Protein 6MOS (pdb70)

Sequence (89 aa):
MKIEYFKNDKCSVCKAMLPKIQTIAKNFDIDIEVIDVIENPSSYPAQKLVFTVPTVIILDKEFEIKRFARNFSISEVINTIERYLEISSNK

Secondary structure (DSSP, 8-state):
-EEEEEE-TT-HHHHHHHHHHHHHHHHHT-EEEEEETTTS-HHHHHTT--SSSEEEEEETTEEEEEEESS--HHHHHHHHHHHHHHHH-

B-factor: mean 32.52, std 9.06, range [16.58, 64.89]

Organism: Thermosipho africanus (strain TCF52B) (NCBI:txid484019)

Solvent-accessible surface area: 5739 Å² total; per-residue (Å²): 61,59,0,8,0,0,30,23,96,164,19,82,91,2,114,63,18,47,73,110,0,80,81,11,2,164,109,48,135,17,108,51,78,56,11,15,30,84,127,96,72,94,75,3,60,137,38,117,11,154,42,31,15,2,0,0,0,7,44,191,169,151,58,43,91,82,7,27,195,143,31,52,38,69,75,0,60,77,10,0,90,119,57,48,87,122,69,124,189

Foldseek 3Di:
DEKEWEEAPVDPVSVVCVVVVVVLCVVVVHHYHYHYCVVDVPVCVVVVNDAPGKMFDDDPNHTQDIDDDDDDVVVVSVSVVVVVVVVVD

InterPro domains:
  IPR013766 Thioredoxin domain [PF00085] (6-80)
  IPR036249 Thioredoxin-like superfamily [SSF52833] (3-85)

Nearest PDB structures (foldseek):
  6mos-assembly1_A  TM=1.011E+00  e=5.238E-17  Thermosipho africanus TCF52B
  6kil-assembly1_A  TM=9.089E-01  e=2.095E-05  Halobacterium salinar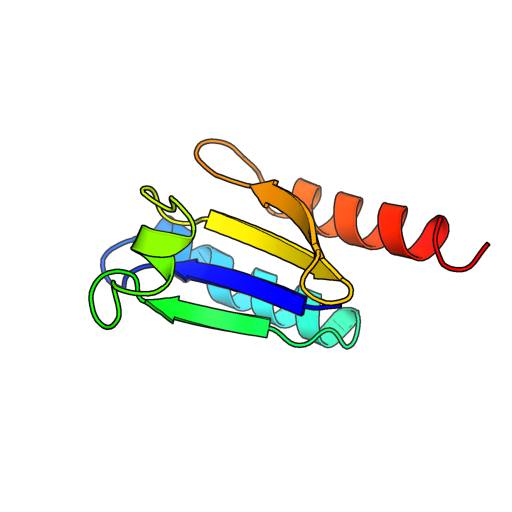um NRC-1
  7q3j-assembly2_B  TM=9.085E-01  e=7.646E-05  synthetic construct
  2xbq-assembly1_A  TM=9.206E-01  e=4.814E-04  Schistosoma mansoni
  4i8b-assembly1_B  TM=8.820E-01  e=4.497E-04  Schistosoma japonicum

Radius of gyration: 12.54 Å; Cα contacts (8 Å, |Δi|>4): 119; chains: 1; bounding box: 24×39×22 Å

Structure (mmCIF, N/CA/C/O backbone):
data_6MOS
#
_entry.id   6MOS
#
_cell.length_a   40.454
_cell.length_b   41.023
_cell.length_c   55.822
_cell.angle_alpha   90.000
_cell.angle_beta   9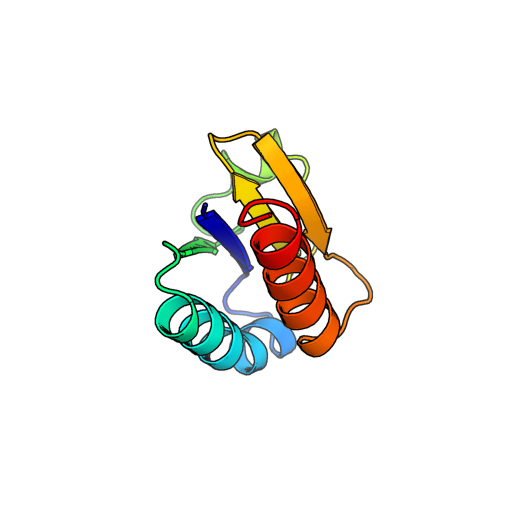0.000
_cell.angle_gamma   90.000
#
_symmetry.space_group_name_H-M   'P 21 21 21'
#
loop_
_entity.id
_entity.type
_entity.pdbx_description
1 polymer Thioredoxin
2 non-polymer TRIS(HYDROXYETHYL)AMINOMETHANE
3 water water
#
loop_
_atom_site.group_PDB
_atom_site.id
_atom_site.type_symbol
_atom_site.label_atom_id
_atom_site.label_alt_id
_atom_site.label_comp_id
_atom_site.label_asym_id
_atom_site.label_entity_id
_atom_site.label_seq_id
_atom_site.pdbx_PDB_ins_code
_atom_site.Cartn_x
_atom_site.Cartn_y
_atom_site.Cartn_z
_atom_site.occupancy
_atom_site.B_iso_or_equiv
_atom_site.auth_seq_id
_atom_site.auth_comp_id
_atom_site.auth_asym_id
_atom_site.auth_ato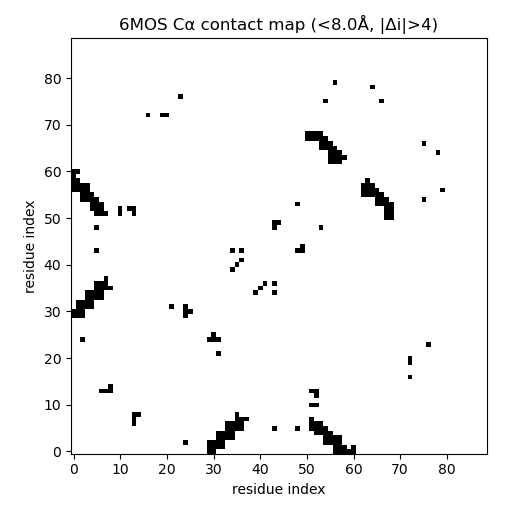m_id
_atom_site.pdbx_PDB_model_num
ATOM 1 N N . MET A 1 28 ? 10.44508 -25.95051 -5.52411 1.000 32.13749 28 MET A N 1
ATOM 2 C CA . MET A 1 28 ? 9.19576 -25.18197 -5.65251 1.000 29.57260 28 MET A CA 1
ATOM 3 C C . MET A 1 28 ? 9.22764 -23.92368 -4.80349 1.000 38.34223 28 MET A C 1
ATOM 4 O O . MET A 1 28 ? 10.14079 -23.71435 -4.00346 1.000 39.54480 28 MET A O 1
ATOM 9 N N . LYS A 1 29 ? 8.21519 -23.08123 -4.97786 1.000 31.24602 29 LYS A N 1
ATOM 10 C CA . LYS A 1 29 ? 8.16847 -21.82464 -4.25541 1.000 25.74925 29 LYS A CA 1
ATOM 11 C C . LYS A 1 29 ? 6.73230 -21.34460 -4.25480 1.000 21.93035 29 LYS A C 1
ATOM 12 O O . LYS A 1 29 ? 6.03376 -21.47439 -5.26485 1.000 29.52886 29 LYS A O 1
ATOM 18 N N . ILE A 1 30 ? 6.29684 -20.81507 -3.11654 1.000 24.41284 30 ILE A N 1
ATOM 19 C CA . ILE A 1 30 ? 5.02986 -20.10499 -3.00430 1.000 19.25254 30 ILE A CA 1
ATOM 20 C C . ILE A 1 30 ? 5.32095 -18.61901 -2.88320 1.000 21.65169 30 ILE A C 1
ATOM 21 O O . ILE A 1 30 ? 6.14523 -18.20829 -2.06006 1.000 24.84807 30 ILE A O 1
ATOM 26 N N . GLU A 1 31 ? 4.64340 -17.81330 -3.69610 1.000 22.48127 31 GLU A N 1
ATOM 27 C CA . GLU A 1 31 ? 4.69013 -16.36165 -3.58372 1.000 18.46046 31 GLU A CA 1
ATOM 28 C C . GLU A 1 31 ? 3.31194 -15.88918 -3.14498 1.000 22.23629 31 GLU A C 1
ATOM 29 O O . GLU A 1 31 ? 2.31610 -16.20257 -3.80097 1.000 24.35270 31 GLU A O 1
ATOM 35 N N . TYR A 1 32 ? 3.26137 -15.16568 -2.02756 1.000 17.60620 32 TYR A N 1
ATOM 36 C CA . TYR A 1 32 ? 2.00922 -14.72415 -1.41408 1.000 20.29966 32 TYR A CA 1
ATOM 37 C C . TYR A 1 32 ? 1.98947 -13.20462 -1.46458 1.000 21.87549 32 TYR A C 1
ATOM 38 O O . TYR A 1 32 ? 2.80351 -12.55957 -0.80294 1.000 22.45262 32 TYR A O 1
ATOM 47 N N . PHE A 1 33 ? 1.06873 -12.63436 -2.23705 1.000 21.52796 33 PHE A N 1
ATOM 48 C CA . PHE A 1 33 ? 0.98162 -11.18789 -2.41819 1.000 20.28666 33 PHE A CA 1
ATOM 49 C C . PHE A 1 33 ? -0.10684 -10.63070 -1.51493 1.000 25.49152 33 PHE A C 1
ATOM 50 O O . PHE A 1 33 ? -1.23965 -11.12148 -1.52720 1.000 19.92177 33 PHE A O 1
ATOM 58 N N . LYS A 1 34 ? 0.23715 -9.60956 -0.73225 1.000 21.33466 34 LYS A N 1
ATOM 59 C CA . LYS A 1 34 ? -0.68292 -9.10513 0.27686 1.000 27.35998 34 LYS A CA 1
ATOM 60 C C . LYS A 1 34 ? -0.49582 -7.60201 0.42406 1.000 22.85604 34 LYS A C 1
ATOM 61 O O . LYS A 1 34 ? 0.41151 -7.00145 -0.15264 1.000 21.90322 34 LYS A O 1
ATOM 67 N N . ASN A 1 35 ? -1.38299 -6.99111 1.20177 1.000 22.92877 35 ASN A N 1
ATOM 68 C CA . ASN A 1 35 ? -1.06201 -5.71735 1.82069 1.000 26.66081 35 ASN A CA 1
ATOM 69 C C . ASN A 1 35 ? -1.61908 -5.74440 3.23466 1.000 27.54753 35 ASN A C 1
ATOM 70 O O . ASN A 1 35 ? -2.36209 -6.65780 3.61680 1.000 28.10282 35 ASN A O 1
ATOM 75 N N . ASP A 1 36 ? -1.22262 -4.77229 4.04403 1.000 24.88122 36 ASP A N 1
ATOM 76 C CA . ASP A 1 36 ? -1.56229 -4.88565 5.45205 1.000 29.23076 36 ASP A CA 1
ATOM 77 C C . ASP A 1 36 ? -2.94128 -4.31861 5.76347 1.000 30.07906 36 ASP A C 1
ATOM 78 O O . ASP A 1 36 ? -3.35870 -4.35016 6.92493 1.000 38.33024 36 ASP A O 1
ATOM 83 N N . LYS A 1 37 ? -3.66039 -3.82624 4.75794 0.867 26.82709 37 LYS A N 1
ATOM 84 C CA . LYS A 1 37 ? -5.04250 -3.38735 4.92376 0.867 25.67674 37 LYS A CA 1
ATOM 85 C C . LYS A 1 37 ? -6.05014 -4.43095 4.46108 0.867 33.23514 37 LYS A C 1
ATOM 86 O O . LYS A 1 37 ? -7.26703 -4.18233 4.51510 0.867 34.61787 37 LYS A O 1
ATOM 92 N N . CYS A 1 38 ? -5.57558 -5.59026 4.02619 1.000 25.06069 38 CYS A N 1
ATOM 93 C CA . CYS A 1 38 ? -6.41302 -6.65410 3.46732 1.0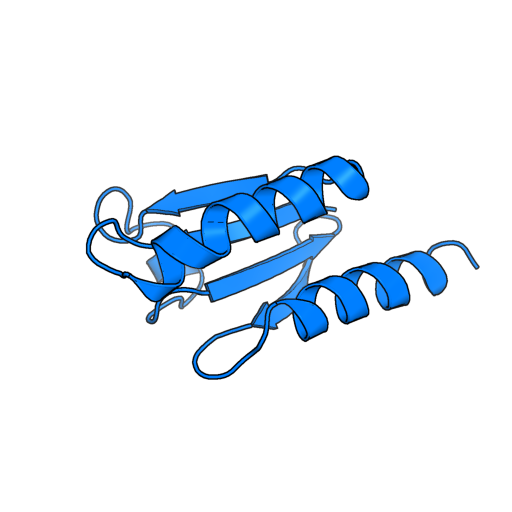00 22.45165 38 CYS A CA 1
ATOM 94 C C . CYS A 1 38 ? -6.70119 -7.69102 4.55150 1.000 28.42250 38 CYS A C 1
ATOM 95 O O . CYS A 1 38 ? -5.79485 -8.39589 5.01624 1.000 28.06910 38 CYS A O 1
ATOM 98 N N . SER A 1 39 ? -7.97655 -7.80679 4.93384 1.000 26.09114 39 SER A N 1
ATOM 99 C CA . SER A 1 39 ? -8.32650 -8.67017 6.05213 1.000 20.54271 39 SER A CA 1
ATOM 100 C C . SER A 1 39 ? -8.30847 -10.14152 5.66373 1.000 24.41028 39 SER A C 1
ATOM 101 O O . SER A 1 39 ? -7.89879 -10.99043 6.46693 1.000 27.48060 39 SER A O 1
ATOM 104 N N . VAL A 1 40 ? -8.77384 -10.47439 4.45664 1.000 21.61169 40 VAL A N 1
ATOM 105 C CA . VAL A 1 40 ? -8.64926 -11.85334 3.99556 1.000 22.28710 40 VAL A CA 1
ATOM 106 C C . VAL A 1 40 ? -7.17891 -12.25731 3.94241 1.000 22.23202 40 VAL A C 1
ATOM 107 O O . VAL A 1 40 ? -6.82694 -13.39835 4.26094 1.000 25.80239 40 VAL A O 1
ATOM 111 N N . CYS A 1 41 ? -6.29601 -11.31938 3.57435 1.000 22.60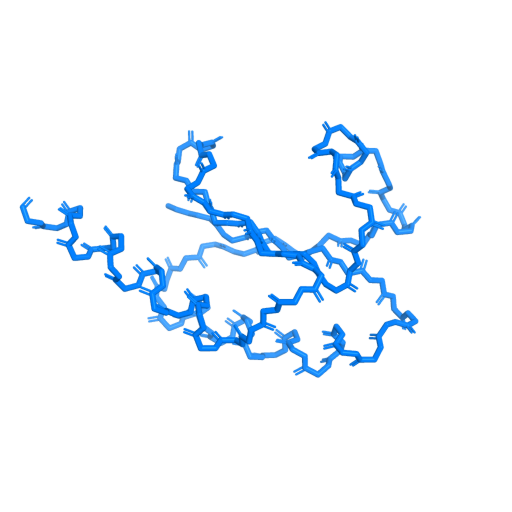952 41 CYS A N 1
ATOM 112 C CA . CYS A 1 41 ? -4.85796 -11.63258 3.52478 1.000 20.93770 41 CYS A CA 1
ATOM 113 C C . CYS A 1 41 ? -4.30420 -11.97572 4.89955 1.000 29.55691 41 CYS A C 1
ATOM 114 O O . CYS A 1 41 ? -3.50351 -12.91316 5.03952 1.000 29.69701 41 CYS A O 1
ATOM 117 N N . LYS A 1 42 ? -4.66864 -11.19313 5.91824 0.883 25.78465 42 LYS A N 1
ATOM 118 C CA . LYS A 1 42 ? -4.17089 -11.45205 7.26768 0.883 27.63671 42 LYS A CA 1
ATOM 119 C C . LYS A 1 42 ? -4.61891 -12.81687 7.77649 0.883 31.23448 42 LYS A C 1
ATOM 120 O O . LYS A 1 42 ? -3.83396 -13.54641 8.39494 0.883 28.33749 42 LYS A O 1
ATOM 126 N N . ALA A 1 43 ? -5.88312 -13.16981 7.53644 1.000 24.89616 43 ALA A N 1
ATOM 127 C CA . ALA A 1 43 ? -6.41532 -14.45099 7.98861 1.000 28.37571 43 ALA A CA 1
ATOM 128 C C . ALA A 1 43 ? -5.78598 -15.61221 7.23306 1.000 29.61318 43 ALA A C 1
ATOM 129 O O . ALA A 1 43 ? -5.58592 -16.69642 7.79783 1.000 31.96677 43 ALA A O 1
ATOM 131 N N . MET A 1 44 ? -5.47638 -15.41528 5.95251 1.000 26.66361 44 MET A N 1
ATOM 132 C CA . MET A 1 44 ? -4.95412 -16.51661 5.14906 1.000 26.21848 44 MET A CA 1
ATOM 133 C C . MET A 1 44 ? -3.45664 -16.70692 5.34454 1.000 28.32348 44 MET A C 1
ATOM 134 O O . MET A 1 44 ? -2.95365 -17.82214 5.14678 1.000 27.22414 44 MET A O 1
ATOM 139 N N . LEU A 1 45 ? -2.75020 -15.64669 5.75227 1.000 25.69324 45 LEU A N 1
ATOM 140 C CA . LEU A 1 45 ? -1.29169 -15.68989 5.84569 1.000 27.73108 45 LEU A CA 1
ATOM 141 C C . LEU A 1 45 ? -0.77778 -16.81321 6.74042 1.000 30.90099 45 LEU A C 1
ATOM 142 O O . LEU A 1 45 ? 0.12423 -17.54689 6.30840 1.000 34.17176 45 LEU A O 1
ATOM 147 N N . PRO A 1 46 ? -1.27076 -17.00108 7.97018 1.000 31.60222 46 PRO A N 1
ATOM 148 C CA . PRO A 1 46 ? -0.74223 -18.11931 8.76805 1.000 34.67505 46 PRO A CA 1
ATOM 149 C C . PRO A 1 46 ? -1.06786 -19.47875 8.17648 1.000 33.78785 46 PRO A C 1
ATOM 150 O O . PRO A 1 46 ? -0.26854 -20.41409 8.31994 1.000 37.28943 46 PRO A O 1
ATOM 154 N N . LYS A 1 47 ? -2.20793 -19.61565 7.50005 1.000 33.22566 47 LYS A N 1
ATOM 155 C CA . LYS A 1 47 ? -2.51725 -20.87326 6.83564 1.000 28.63314 47 LYS A CA 1
ATOM 156 C C . LYS A 1 47 ? -1.51991 -21.15349 5.72470 1.000 31.76971 47 LYS A C 1
ATOM 157 O O . LYS A 1 47 ? -0.97475 -22.25839 5.62993 1.000 32.44678 47 LYS A O 1
ATOM 163 N N . ILE A 1 48 ? -1.27779 -20.16262 4.86165 1.000 30.46070 48 ILE A N 1
ATOM 164 C CA . ILE A 1 48 ? -0.39274 -20.40329 3.72774 1.000 33.59181 48 ILE A CA 1
ATOM 165 C C . ILE A 1 48 ? 1.02574 -20.65666 4.21652 1.000 35.15298 48 ILE A C 1
ATOM 166 O O . ILE A 1 48 ? 1.74863 -21.47652 3.64209 1.000 30.39254 48 ILE A O 1
ATOM 171 N N . GLN A 1 49 ? 1.42868 -20.00295 5.30676 1.000 32.60126 49 GLN A N 1
ATOM 172 C CA . GLN A 1 49 ? 2.74592 -20.26332 5.87921 1.000 35.52413 49 GLN A CA 1
ATOM 173 C C . GLN A 1 49 ? 2.84565 -21.68537 6.40881 1.000 37.83531 49 GLN A C 1
ATOM 174 O O . GLN A 1 49 ? 3.87052 -22.35572 6.22793 1.000 42.12358 49 GLN A O 1
ATOM 180 N N . THR A 1 50 ? 1.79004 -22.16141 7.06445 1.000 35.10621 50 THR A N 1
ATOM 181 C CA . THR A 1 50 ? 1.79530 -23.52334 7.57537 1.000 37.33699 50 THR A CA 1
ATOM 182 C C . THR A 1 50 ? 1.83246 -24.52936 6.43528 1.000 39.46516 50 THR A C 1
ATOM 183 O O . THR A 1 50 ? 2.58653 -25.50693 6.49073 1.000 40.13166 50 THR A O 1
ATOM 187 N N . ILE A 1 51 ? 1.03816 -24.28910 5.38670 1.000 37.15917 51 ILE A N 1
ATOM 188 C CA . ILE A 1 51 ? 1.07285 -25.12732 4.18853 1.000 35.83085 51 ILE A CA 1
ATOM 189 C C . ILE A 1 51 ? 2.49796 -25.24988 3.66590 1.000 36.64152 51 ILE A C 1
ATOM 190 O O . ILE A 1 51 ? 2.96698 -26.34536 3.33196 1.000 40.39162 51 ILE A O 1
ATOM 195 N N . ALA A 1 52 ? 3.20666 -24.12052 3.58470 1.000 40.61258 52 ALA A N 1
ATOM 196 C CA . ALA A 1 52 ? 4.56563 -24.12930 3.04921 1.000 39.92830 52 ALA A CA 1
ATOM 197 C C . ALA A 1 52 ? 5.50118 -24.93068 3.94527 1.000 32.75956 52 ALA A C 1
ATOM 198 O O . ALA A 1 52 ? 6.29565 -25.74922 3.46461 1.000 40.59800 52 ALA A O 1
ATOM 200 N N . LYS A 1 53 ? 5.41397 -24.70805 5.25795 0.860 38.54632 53 LYS A N 1
ATOM 201 C CA . LYS A 1 53 ? 6.19253 -25.49736 6.20541 0.860 37.84099 53 LYS A CA 1
ATOM 202 C C . LYS A 1 53 ? 5.83002 -26.97480 6.11326 0.860 38.54749 53 LYS A C 1
ATOM 203 O O . LYS A 1 53 ? 6.70102 -27.84561 6.21717 0.860 47.81383 53 LYS A O 1
ATOM 209 N N . ASN A 1 54 ? 4.54569 -27.27337 5.90068 0.969 46.03597 54 ASN A N 1
ATOM 210 C CA . ASN A 1 54 ? 4.08498 -28.65643 5.83877 0.969 42.26511 54 ASN A CA 1
ATOM 211 C C . ASN A 1 54 ? 4.66448 -29.40147 4.64371 0.969 47.73737 54 ASN A C 1
ATOM 212 O O . ASN A 1 54 ? 4.86558 -30.61927 4.71477 0.969 45.39248 54 ASN A O 1
ATOM 217 N N . PHE A 1 55 ? 4.92433 -28.70058 3.53956 1.000 42.77075 55 PHE A N 1
ATOM 218 C CA . PHE A 1 55 ? 5.47849 -29.30841 2.33696 1.000 36.67153 55 PHE A CA 1
ATOM 219 C C . PHE A 1 55 ? 6.94790 -28.97303 2.13035 1.000 41.44938 55 PHE A C 1
ATOM 220 O O . PHE A 1 55 ? 7.50993 -29.33449 1.08961 1.000 40.79293 55 PHE A O 1
ATOM 228 N N . ASP A 1 56 ? 7.57945 -28.28796 3.08525 0.647 28.26243 56 ASP A N 1
ATOM 229 C CA . ASP A 1 56 ? 8.96995 -27.86149 2.96417 0.647 34.01146 56 ASP A CA 1
ATOM 230 C C . ASP A 1 56 ? 9.19924 -27.08908 1.66867 0.647 36.74519 56 ASP A C 1
ATOM 231 O O . ASP A 1 56 ? 10.14387 -27.34690 0.92261 0.647 34.48896 56 ASP A O 1
ATOM 236 N N . ILE A 1 57 ? 8.30861 -26.13799 1.39189 0.868 28.49212 57 ILE A N 1
ATOM 237 C CA . ILE A 1 57 ? 8.41303 -25.27892 0.21760 0.868 33.26111 57 ILE A CA 1
ATOM 238 C C . ILE A 1 57 ? 8.72730 -23.86517 0.68899 0.868 32.10217 57 ILE A C 1
ATOM 239 O O . ILE A 1 57 ? 8.10698 -23.37530 1.64111 0.868 32.26066 57 ILE A O 1
ATOM 244 N N . ASP A 1 58 ? 9.70393 -23.22209 0.04127 1.000 28.90628 58 ASP A N 1
ATOM 245 C CA . ASP A 1 58 ? 10.00008 -21.82264 0.33056 1.000 28.47355 58 ASP A CA 1
ATOM 246 C C . ASP A 1 58 ? 8.76588 -20.97552 0.07618 1.000 26.54231 58 ASP A C 1
ATOM 247 O O . ASP A 1 58 ? 7.99116 -21.25324 -0.83983 1.000 34.64573 58 ASP A O 1
ATOM 252 N N . ILE A 1 59 ? 8.57734 -19.93524 0.88515 1.000 26.42102 59 ILE A N 1
ATOM 253 C CA . ILE A 1 59 ? 7.46543 -19.01622 0.68772 1.000 19.79689 59 ILE A CA 1
ATOM 254 C C . ILE A 1 59 ? 7.98029 -17.59631 0.82471 1.000 28.57747 59 ILE A C 1
ATOM 255 O O . ILE A 1 59 ? 8.68701 -17.27312 1.78569 1.000 33.78433 59 ILE A O 1
ATOM 260 N N . GLU A 1 60 ? 7.64506 -16.75396 -0.13670 1.000 22.86056 60 GLU A N 1
ATOM 261 C CA . GLU A 1 60 ? 8.00840 -15.35000 -0.07919 1.000 17.33065 60 GLU A CA 1
ATOM 262 C C . GLU A 1 60 ? 6.73052 -14.54294 0.09690 1.000 23.46450 60 GLU A C 1
ATOM 263 O O . GLU A 1 60 ? 5.79314 -14.69363 -0.69225 1.000 22.42629 60 GLU A O 1
ATOM 269 N N . VAL A 1 61 ? 6.67703 -13.72507 1.14176 1.000 20.18837 61 VAL A N 1
ATOM 270 C CA . VAL A 1 61 ? 5.51402 -12.87820 1.40032 1.000 16.94259 61 VAL A CA 1
ATOM 271 C C . VAL A 1 61 ? 5.84197 -11.49451 0.86030 1.000 24.38415 61 VAL A C 1
ATOM 272 O O . VAL A 1 61 ? 6.86457 -10.90040 1.22776 1.000 23.85583 61 VAL A O 1
ATOM 276 N N . ILE A 1 62 ? 5.01318 -11.00106 -0.05413 1.000 18.04739 62 ILE A N 1
ATOM 277 C CA . ILE A 1 62 ? 5.31970 -9.81228 -0.83688 1.000 20.02706 62 ILE A CA 1
ATOM 278 C C . ILE A 1 62 ? 4.22995 -8.79084 -0.55953 1.000 25.48921 62 ILE A C 1
ATOM 279 O O . ILE A 1 62 ? 3.04388 -9.07624 -0.76357 1.000 24.03607 62 ILE A O 1
ATOM 284 N N . ASP A 1 63 ? 4.62857 -7.61202 -0.08157 1.000 24.27884 63 ASP A N 1
ATOM 285 C CA . ASP A 1 63 ? 3.68223 -6.54060 0.19960 1.000 28.09191 63 ASP A CA 1
ATOM 286 C C . ASP A 1 63 ? 3.59106 -5.65205 -1.03403 1.000 26.13049 63 ASP A C 1
ATOM 287 O O . ASP A 1 63 ? 4.55553 -4.96158 -1.38464 1.000 26.63087 63 ASP A O 1
ATOM 292 N N . VAL A 1 64 ? 2.41776 -5.64572 -1.67621 1.000 25.30969 64 VAL A N 1
ATOM 293 C CA . VAL A 1 64 ? 2.27720 -4.97571 -2.96693 1.000 23.82486 64 VAL A CA 1
ATOM 294 C C . VAL A 1 64 ? 2.29144 -3.46223 -2.82240 1.000 27.04586 64 VAL A C 1
ATOM 295 O O . VAL A 1 64 ? 2.50864 -2.75389 -3.81135 1.000 26.37103 64 VAL A O 1
ATOM 299 N N . ILE A 1 65 ? 2.07507 -2.95187 -1.61573 1.000 25.93457 65 ILE A N 1
ATOM 300 C CA . ILE A 1 65 ? 2.10918 -1.51431 -1.38434 1.000 22.75074 65 ILE A CA 1
ATOM 301 C C . ILE A 1 65 ? 3.51784 -1.06604 -1.04792 1.000 27.20125 65 ILE A C 1
ATOM 302 O O . ILE A 1 65 ? 3.99414 -0.05636 -1.57306 1.000 28.42152 65 ILE A O 1
ATOM 307 N N . GLU A 1 66 ? 4.20907 -1.82152 -0.19409 0.808 25.04453 66 GLU A N 1
ATOM 308 C CA . GLU A 1 66 ? 5.55393 -1.41911 0.20406 0.808 24.64259 66 GLU A CA 1
ATOM 309 C C . GLU A 1 66 ? 6.55282 -1.64765 -0.92011 0.808 27.30099 66 GLU A C 1
ATOM 310 O O . GLU A 1 66 ? 7.45399 -0.83220 -1.12611 0.808 25.71615 66 GLU A O 1
ATOM 316 N N . ASN A 1 67 ? 6.40543 -2.74345 -1.66509 1.000 24.38850 67 ASN A N 1
ATOM 317 C CA . ASN A 1 67 ? 7.36792 -3.15179 -2.69023 1.000 22.20753 67 ASN A CA 1
ATOM 318 C C . ASN A 1 67 ? 6.63127 -3.47592 -3.98348 1.000 27.97759 67 ASN A C 1
ATOM 319 O O . ASN A 1 67 ? 6.59184 -4.63147 -4.41883 1.000 22.78907 67 ASN A O 1
ATOM 324 N N . PRO A 1 68 ? 6.06684 -2.46500 -4.64894 1.000 26.08285 68 PRO A N 1
ATOM 325 C CA . PRO A 1 68 ? 5.14560 -2.73442 -5.76724 1.000 24.94175 68 PRO A CA 1
ATOM 326 C C . PRO A 1 68 ? 5.81351 -3.12480 -7.08308 1.000 26.80653 68 PRO A C 1
ATOM 327 O O . PRO A 1 68 ? 5.09756 -3.53990 -8.00754 1.000 23.46275 68 PRO A O 1
ATOM 331 N N . SER A 1 69 ? 7.14138 -3.01812 -7.19691 1.000 26.96977 69 SER A N 1
ATOM 332 C CA A SER A 1 69 ? 7.82284 -3.25190 -8.47151 0.585 27.65372 69 SER A CA 1
ATOM 333 C CA B SER A 1 69 ? 7.80732 -3.24566 -8.47660 0.415 2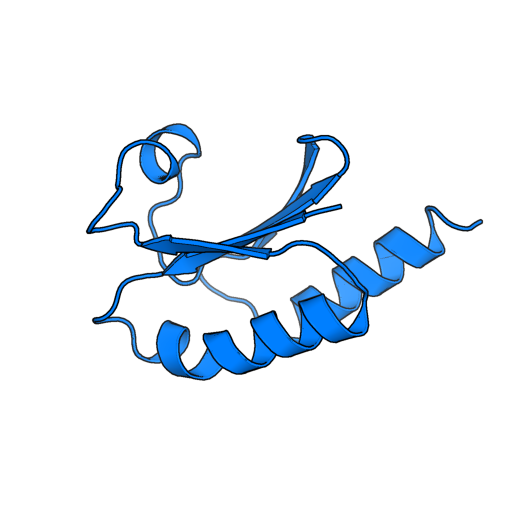7.64859 69 SER A CA 1
ATOM 334 C C . SER A 1 69 ? 7.58857 -4.67455 -8.98588 1.000 27.52133 69 SER A C 1
ATOM 335 O O . SER A 1 69 ? 7.05789 -4.87319 -10.08289 1.000 28.12230 69 SER A O 1
ATOM 340 N N . TYR A 1 70 ? 8.02037 -5.67122 -8.21564 1.000 22.18495 70 TYR A N 1
ATOM 341 C CA . TYR A 1 70 ? 7.87390 -7.05300 -8.68129 1.000 22.14702 70 TYR A CA 1
ATOM 342 C C . TYR A 1 70 ? 6.40810 -7.44974 -8.87939 1.000 22.41546 70 TYR A C 1
ATOM 343 O O . TYR A 1 70 ? 6.09951 -8.03594 -9.93247 1.000 25.31642 70 TYR A O 1
ATOM 352 N N . PRO A 1 71 ? 5.47294 -7.14154 -7.97096 1.000 25.68380 71 PRO A N 1
ATOM 353 C CA . PRO A 1 71 ? 4.05606 -7.43442 -8.27267 1.000 24.13752 71 PRO A CA 1
ATOM 354 C C . PRO A 1 71 ? 3.58369 -6.81096 -9.57180 1.000 23.52060 71 PRO A C 1
ATOM 355 O O . PRO A 1 71 ? 2.82462 -7.43923 -10.32100 1.000 25.83841 71 PRO A O 1
ATOM 359 N N . ALA A 1 72 ? 4.03179 -5.58967 -9.87661 1.000 25.57963 72 ALA A N 1
ATOM 360 C CA . ALA A 1 72 ? 3.59110 -4.94425 -11.10791 1.000 30.12594 72 ALA A CA 1
ATOM 361 C C . ALA A 1 72 ? 4.15907 -5.66061 -12.32721 1.000 30.57393 72 ALA A C 1
ATOM 362 O O . ALA A 1 72 ? 3.46604 -5.82660 -13.33832 1.000 32.91341 72 ALA A O 1
ATOM 364 N N . GLN A 1 73 ? 5.41014 -6.11426 -12.23809 0.730 20.52390 73 GLN A N 1
ATOM 365 C CA . GLN A 1 73 ? 6.00582 -6.91125 -13.30555 0.730 27.89843 73 GLN A CA 1
ATOM 366 C C . GLN A 1 73 ? 5.26084 -8.22709 -13.50554 0.730 24.47290 73 GLN A C 1
ATOM 367 O O . GLN A 1 73 ? 5.04785 -8.65627 -14.64521 0.730 27.11040 73 GLN A O 1
ATOM 373 N N . LYS A 1 74 ? 4.85693 -8.87865 -12.41189 1.000 21.45260 74 LYS A N 1
ATOM 374 C CA . LYS A 1 74 ? 4.11223 -10.13426 -12.49836 1.000 25.59684 74 LYS A CA 1
ATOM 375 C C . LYS A 1 74 ? 2.63691 -9.94729 -12.82242 1.000 26.67518 74 LYS A C 1
ATOM 376 O O . LYS A 1 74 ? 1.91297 -10.95167 -12.91595 1.000 28.52098 74 LYS A O 1
ATOM 382 N N . LEU A 1 75 ? 2.16638 -8.70736 -12.97620 1.000 24.80540 75 LEU A N 1
ATOM 383 C CA . LEU A 1 75 ? 0.76278 -8.42590 -13.29798 1.000 26.70378 75 LEU A CA 1
ATOM 384 C C . LEU A 1 75 ? -0.16734 -8.89699 -12.17851 1.000 29.52885 75 LEU A C 1
ATOM 385 O O . LEU A 1 75 ? -1.24100 -9.45748 -12.41609 1.000 24.98807 75 LEU A O 1
ATOM 390 N N . VAL A 1 76 ? 0.24893 -8.65266 -10.94191 1.000 26.11746 76 VAL A N 1
ATOM 391 C CA . VAL A 1 76 ? -0.55056 -8.91962 -9.75401 1.000 21.75910 76 VAL A CA 1
ATOM 392 C C . VAL A 1 76 ? -1.22621 -7.61968 -9.35552 1.000 29.45155 76 VAL A C 1
ATOM 393 O O . VAL A 1 76 ? -0.54424 -6.62476 -9.07928 1.000 29.22451 76 VAL A O 1
ATOM 397 N N . PHE A 1 77 ? -2.55737 -7.62831 -9.31030 0.729 25.47025 77 PHE A N 1
ATOM 398 C CA . PHE A 1 77 ? -3.33025 -6.42627 -9.03366 0.729 29.71577 77 PHE A CA 1
ATOM 399 C C . PHE A 1 77 ? -4.27092 -6.54640 -7.85525 0.729 27.85118 77 PHE A C 1
ATOM 400 O O . PHE A 1 77 ? -4.65425 -5.51719 -7.29322 0.729 49.04296 77 PHE A O 1
ATOM 408 N N . THR A 1 78 ? -4.67958 -7.74525 -7.48768 1.000 28.02109 78 THR A N 1
ATOM 409 C CA . THR A 1 78 ? -5.54628 -7.95915 -6.34374 1.000 29.23287 78 THR A CA 1
ATOM 410 C C . THR A 1 78 ? -4.81307 -8.77269 -5.28876 1.000 30.28546 78 THR A C 1
ATOM 411 O O . THR A 1 78 ? -3.92090 -9.56496 -5.59902 1.000 34.75739 78 THR A O 1
ATOM 415 N N . VAL A 1 79 ? -5.18943 -8.56822 -4.03298 1.000 25.31396 79 VAL A N 1
ATOM 416 C CA . VAL A 1 79 ? -4.68119 -9.41295 -2.95545 1.000 22.37763 79 VAL A CA 1
ATOM 417 C C . VAL A 1 79 ? -5.86417 -10.01704 -2.20350 1.000 21.06151 79 VAL A C 1
ATOM 418 O O . VAL A 1 79 ? -6.93577 -9.39797 -2.12475 1.000 25.31476 79 VAL A O 1
ATOM 422 N N . PRO A 1 80 ? -5.73822 -11.22767 -1.65296 1.000 21.39742 80 PRO A N 1
ATOM 423 C CA . PRO A 1 80 ? -4.50561 -12.02046 -1.78377 1.000 22.62360 80 PRO A CA 1
ATOM 424 C C . PRO A 1 80 ? -4.33809 -12.59949 -3.18731 1.000 24.72851 80 PRO A C 1
ATOM 425 O O . PRO A 1 80 ? -5.33530 -12.86403 -3.86769 1.000 23.75746 80 PRO A O 1
ATOM 429 N N . THR A 1 81 ? -3.09255 -12.74935 -3.64412 1.000 23.61450 81 THR A N 1
ATOM 430 C CA . THR A 1 81 ? -2.79952 -13.55369 -4.81945 1.000 17.51666 81 THR A CA 1
ATOM 431 C C . THR A 1 81 ? -1.75753 -14.58092 -4.40757 1.000 19.81591 81 THR A C 1
ATOM 432 O O . THR A 1 81 ? -0.82761 -14.25672 -3.66672 1.000 20.09489 81 THR A O 1
ATOM 436 N N . VAL A 1 82 ? -1.94442 -15.82282 -4.84072 1.000 22.40515 82 VAL A N 1
ATOM 437 C CA . VAL A 1 82 ? -1.02005 -16.91021 -4.54078 1.000 20.05699 82 VAL A CA 1
ATOM 438 C C . VAL A 1 82 ? -0.47898 -17.43662 -5.85862 1.000 23.70586 82 VAL A C 1
ATOM 439 O O . VAL A 1 82 ? -1.25036 -17.75548 -6.76670 1.000 24.82650 82 VAL A O 1
ATOM 443 N N . ILE A 1 83 ? 0.84764 -17.51626 -5.97629 1.000 22.26225 83 ILE A N 1
ATOM 444 C CA . ILE A 1 83 ? 1.46829 -18.08750 -7.16233 1.000 19.25662 83 ILE A CA 1
ATOM 445 C C . ILE A 1 83 ? 2.32849 -19.25047 -6.69742 1.000 22.63661 83 ILE A C 1
ATOM 446 O O . ILE A 1 83 ? 3.15233 -19.08907 -5.79445 1.000 20.03986 83 ILE A O 1
ATOM 451 N N . ILE A 1 84 ? 2.09449 -20.43359 -7.26135 1.000 22.77412 84 ILE A N 1
ATOM 452 C CA . ILE A 1 84 ? 2.94709 -21.59184 -7.01916 1.000 22.37535 84 ILE A CA 1
ATOM 453 C C . ILE A 1 84 ? 3.92952 -21.70206 -8.17782 1.000 23.79109 84 ILE A C 1
ATOM 454 O O . ILE A 1 84 ? 3.53377 -21.61872 -9.34850 1.000 24.65500 84 ILE A O 1
ATOM 459 N N . LEU A 1 85 ? 5.21290 -21.85358 -7.86598 1.000 26.63091 85 LEU A N 1
ATOM 460 C CA . LEU A 1 85 ? 6.23138 -21.91088 -8.90164 1.000 26.98002 85 LEU A CA 1
ATOM 461 C C . LEU A 1 85 ? 7.13757 -23.11081 -8.68687 1.000 27.35142 85 LEU A C 1
ATOM 462 O O . LEU A 1 85 ? 7.27965 -23.62088 -7.57121 1.000 26.98029 85 LEU A O 1
ATOM 467 N N . ASP A 1 86 ? 7.76527 -23.53449 -9.78122 0.789 27.28423 86 ASP A N 1
ATOM 468 C CA . ASP A 1 86 ? 8.79548 -24.56384 -9.76247 0.789 34.28434 86 ASP A CA 1
ATOM 469 C C . ASP A 1 86 ? 9.86025 -24.16082 -10.76927 0.789 37.41051 86 ASP A C 1
ATOM 470 O O . ASP A 1 86 ? 9.56461 -24.04085 -11.96088 0.789 41.30939 86 ASP A O 1
ATOM 475 N N . LYS A 1 87 ? 11.08932 -23.95353 -10.29683 0.828 50.09298 87 LYS A N 1
ATOM 476 C CA . LYS A 1 87 ? 12.18548 -23.49110 -11.15421 0.828 42.93125 87 LYS A CA 1
ATOM 477 C C . LYS A 1 87 ? 11.81675 -22.17082 -11.83022 0.828 46.53302 87 LYS A C 1
ATOM 478 O O . LYS A 1 87 ? 12.05610 -21.96987 -13.02288 0.828 53.12923 87 LYS A O 1
ATOM 484 N N . GLU A 1 88 ? 11.20105 -21.27342 -11.06164 0.838 42.62186 88 GLU A N 1
ATOM 485 C CA . GLU A 1 88 ? 10.72506 -19.97036 -11.52013 0.838 51.14060 88 GLU A CA 1
ATOM 486 C C . GLU A 1 88 ? 9.63297 -20.07353 -12.58093 0.838 48.17508 88 GLU A C 1
ATOM 487 O O . GLU A 1 88 ? 9.26132 -19.05398 -13.17822 0.838 47.66796 88 GLU A O 1
ATOM 493 N N . PHE A 1 89 ? 9.10380 -21.27313 -12.82352 0.749 46.73620 89 PHE A N 1
ATOM 494 C CA . PHE A 1 89 ? 8.02213 -21.49695 -13.77477 0.749 41.79124 89 PHE A CA 1
ATOM 495 C C . PHE A 1 89 ? 6.69227 -21.49917 -13.03258 0.749 34.60224 89 PHE A C 1
ATOM 496 O O . PHE A 1 89 ? 6.54122 -22.19578 -12.02564 0.749 35.25753 89 PHE A O 1
ATOM 504 N N . GLU A 1 90 ? 5.72345 -20.74775 -13.54877 1.000 37.96272 90 GLU A N 1
ATOM 505 C CA . GLU A 1 90 ? 4.46425 -20.53273 -12.84245 1.000 32.92059 90 GLU A CA 1
ATOM 506 C C . GLU A 1 90 ? 3.54006 -21.72902 -13.05317 1.000 37.19397 90 GLU A C 1
ATOM 507 O O . GLU A 1 90 ? 3.01051 -21.92640 -14.15332 1.000 47.41030 90 GLU A O 1
ATOM 513 N N . ILE A 1 91 ? 3.34002 -22.51652 -11.98534 1.000 30.59010 91 ILE A N 1
ATOM 514 C CA . ILE A 1 91 ? 2.48540 -23.70818 -12.00859 1.000 33.52394 91 ILE A CA 1
ATOM 515 C C . ILE A 1 91 ? 1.01154 -23.33932 -11.93606 1.000 34.42894 91 ILE A C 1
ATOM 516 O O . ILE A 1 91 ? 0.16809 -23.95811 -12.60214 1.000 34.08681 91 ILE A O 1
ATOM 521 N N . LYS A 1 92 ? 0.66892 -22.35412 -11.10865 1.000 28.22888 92 LYS A N 1
ATOM 522 C CA . LYS A 1 92 ? -0.72947 -22.00204 -10.90669 1.000 28.39547 92 LYS A CA 1
ATOM 523 C C . LYS A 1 92 ? -0.80698 -20.67941 -10.16218 1.000 27.93665 92 LYS A C 1
ATOM 524 O O . LYS A 1 92 ? -0.03262 -20.44337 -9.23131 1.000 28.01867 92 LYS A O 1
ATOM 530 N N . ARG A 1 93 ? -1.73262 -19.82168 -10.58343 1.000 26.22724 93 ARG A N 1
ATOM 531 C CA . ARG A 1 93 ? -1.98975 -18.55622 -9.91984 1.000 22.59487 93 ARG A CA 1
ATOM 532 C C . ARG A 1 93 ? -3.39741 -18.58682 -9.33765 1.000 30.29781 93 ARG A C 1
ATOM 533 O O . ARG A 1 93 ? -4.33267 -19.10045 -9.97019 1.000 27.27506 93 ARG A O 1
ATOM 541 N N . PHE A 1 94 ? -3.53853 -18.07982 -8.11420 1.000 24.38331 94 PHE A N 1
ATOM 542 C CA . PHE A 1 94 ? -4.83648 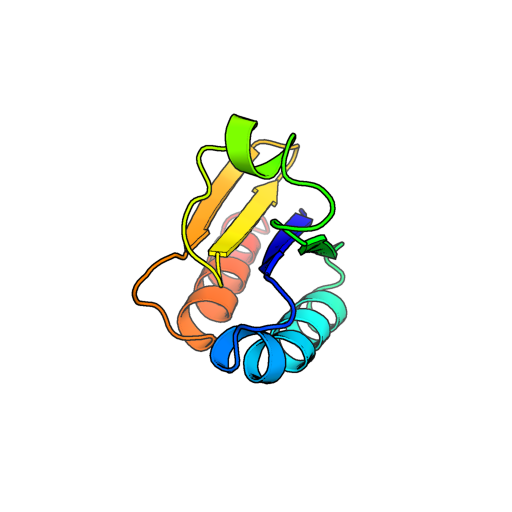-17.95293 -7.45510 1.000 26.09170 94 PHE A CA 1
ATOM 543 C C . PHE A 1 94 ? -5.08070 -16.48189 -7.15218 1.000 27.32355 94 PHE A C 1
ATOM 544 O O . PHE A 1 94 ? -4.30965 -15.86331 -6.42000 1.000 23.16062 94 PHE A O 1
ATOM 552 N N . ALA A 1 95 ? -6.15328 -15.91919 -7.69841 1.000 30.48343 95 ALA A N 1
ATOM 553 C CA . ALA A 1 95 ? -6.50561 -14.54580 -7.36525 1.000 21.81523 95 ALA A CA 1
ATOM 554 C C . ALA A 1 95 ? -8.01759 -14.40933 -7.46470 1.000 30.17632 95 ALA A C 1
ATOM 555 O O . ALA A 1 95 ? -8.68875 -15.24335 -8.07871 1.000 37.20001 95 ALA A O 1
ATOM 557 N N . ARG A 1 96 ? -8.53962 -13.36361 -6.83152 0.677 23.60500 96 ARG A N 1
ATOM 558 C CA . ARG A 1 96 ? -9.95174 -12.97744 -6.92143 0.677 26.31011 96 ARG A CA 1
ATOM 559 C C . ARG A 1 96 ? -10.88301 -13.92148 -6.17183 0.677 36.59198 96 ARG A C 1
ATOM 560 O O . ARG A 1 96 ? -11.50953 -13.51568 -5.18752 0.677 43.72961 96 ARG A O 1
ATOM 568 N N . ASN A 1 97 ? -11.01270 -15.16822 -6.62675 0.699 32.84449 97 ASN A N 1
ATOM 569 C CA . ASN A 1 97 ? -11.95410 -16.10192 -5.99890 0.699 37.30176 97 ASN A CA 1
ATOM 570 C C . ASN A 1 97 ? -11.29836 -17.47454 -5.89319 0.699 39.22274 97 ASN A C 1
ATOM 571 O O . ASN A 1 97 ? -11.24777 -18.22631 -6.87362 0.699 41.21333 97 ASN A O 1
ATOM 576 N N . PHE A 1 98 ? -10.81392 -17.79779 -4.69578 1.000 36.58893 98 PHE A N 1
ATOM 577 C CA . PHE A 1 98 ? -10.21818 -19.09776 -4.42500 1.000 31.13481 98 PHE A CA 1
ATOM 578 C C . PHE A 1 98 ? -10.22283 -19.33339 -2.92251 1.000 32.85328 98 PHE A C 1
ATOM 579 O O . PHE A 1 98 ? -10.21702 -18.38346 -2.13061 1.000 28.74489 98 PHE A O 1
ATOM 587 N N . SER A 1 99 ? -10.24913 -20.60746 -2.54156 1.000 29.26426 99 SER A N 1
ATOM 588 C CA . SER A 1 99 ? -10.14906 -21.02032 -1.15198 1.000 25.34936 99 SER A CA 1
ATOM 589 C C . SER A 1 99 ? -8.76434 -21.58682 -0.88550 1.000 26.46651 99 SER A C 1
ATOM 590 O O . SER A 1 99 ? -8.05524 -22.00293 -1.80587 1.000 31.08653 99 SER A O 1
ATOM 593 N N . ILE A 1 100 ? -8.39160 -21.63159 0.39507 1.000 22.34010 100 ILE A N 1
ATOM 594 C CA . ILE A 1 100 ? -7.06842 -22.14854 0.72941 1.000 23.26375 100 ILE A CA 1
ATOM 595 C C . ILE A 1 100 ? -6.97077 -23.63489 0.41049 1.000 29.28976 100 ILE A C 1
ATOM 596 O O . ILE A 1 100 ? -5.87543 -24.13384 0.14097 1.000 32.72655 100 ILE A O 1
ATOM 601 N N . SER A 1 101 ? -8.10266 -24.35173 0.37419 1.000 33.74866 101 SER A N 1
ATOM 602 C CA . SER A 1 101 ? -8.05578 -25.77186 0.02707 1.000 32.57328 101 SER A CA 1
ATOM 603 C C . SER A 1 101 ? -7.61734 -25.99499 -1.42000 1.000 32.97379 101 SER A C 1
ATOM 604 O O . SER A 1 101 ? -6.93966 -26.99074 -1.71096 1.000 33.33070 101 SER A O 1
ATOM 607 N N . GLU A 1 102 ? -7.98546 -25.08825 -2.33357 0.792 26.20753 102 GLU A N 1
ATOM 608 C CA . GLU A 1 102 ? -7.53456 -25.20346 -3.71990 0.792 28.59871 102 GLU A CA 1
ATOM 609 C C . GLU A 1 102 ? -6.01927 -25.14208 -3.81080 0.792 27.85265 102 GLU A C 1
ATOM 610 O O . GLU A 1 102 ? -5.41361 -25.85659 -4.61498 0.792 22.54911 102 GLU A O 1
ATOM 616 N N . VAL A 1 103 ? -5.39254 -24.28003 -3.00471 1.000 29.17623 103 VAL A N 1
ATOM 617 C CA . VAL A 1 103 ? -3.93726 -24.16820 -3.01315 1.000 24.38202 103 VAL A CA 1
ATOM 618 C C . VAL A 1 103 ? -3.29988 -25.47330 -2.55861 1.000 26.07379 103 VAL A C 1
ATOM 619 O O . VAL A 1 103 ? -2.36826 -25.98464 -3.19112 1.000 27.66788 103 VAL A O 1
ATOM 623 N N . ILE A 1 104 ? -3.78917 -26.03176 -1.44923 1.000 29.72266 104 ILE A N 1
ATOM 624 C CA . ILE A 1 104 ? -3.24832 -27.30151 -0.97162 1.000 30.06693 104 ILE A CA 1
ATOM 625 C C . ILE A 1 104 ? -3.43019 -28.38075 -2.02652 1.000 27.84158 104 ILE A C 1
ATOM 626 O O . ILE A 1 104 ? -2.51674 -29.17935 -2.28823 1.000 30.20522 104 ILE A O 1
ATOM 631 N N . ASN A 1 105 ? -4.61019 -28.41921 -2.65288 1.000 29.77836 105 ASN A N 1
ATOM 632 C CA . ASN A 1 105 ? -4.88602 -29.45655 -3.63773 1.000 32.80848 105 ASN A CA 1
ATOM 633 C C . ASN A 1 105 ? -3.93384 -29.36255 -4.82394 1.000 37.53171 105 ASN A C 1
ATOM 634 O O . ASN A 1 105 ? -3.46629 -30.38748 -5.33291 1.000 30.18542 105 ASN A O 1
ATOM 639 N N . THR A 1 106 ? -3.62630 -28.14140 -5.27438 1.000 28.17036 106 THR A N 1
ATOM 640 C CA . THR A 1 106 ? -2.71440 -27.98202 -6.40327 1.000 29.46572 106 THR A CA 1
ATOM 641 C C . THR A 1 106 ? -1.30464 -28.41228 -6.02756 1.000 27.17213 106 THR A C 1
ATOM 642 O O . THR A 1 106 ? -0.61942 -29.07575 -6.81888 1.000 28.60767 106 THR A O 1
ATOM 646 N N . ILE A 1 107 ? -0.85874 -28.05162 -4.81985 1.000 27.21051 107 ILE A N 1
ATOM 647 C CA . ILE A 1 107 ? 0.47043 -28.45484 -4.37561 1.000 28.03351 107 ILE A CA 1
ATOM 648 C C . ILE A 1 107 ? 0.56213 -29.97277 -4.30177 1.000 32.94660 107 ILE A C 1
ATOM 649 O O . ILE A 1 107 ? 1.54695 -30.57229 -4.74925 1.000 31.45077 107 ILE A O 1
ATOM 654 N N . GLU A 1 108 ? -0.48147 -30.62302 -3.77940 1.000 29.62862 108 GLU A N 1
ATOM 655 C CA . GLU A 1 108 ? -0.44531 -32.07894 -3.66440 1.000 28.95665 108 GLU A CA 1
ATOM 656 C C . GLU A 1 108 ? -0.46800 -32.74835 -5.03158 1.000 25.77145 108 GLU A C 1
ATOM 657 O O . GLU A 1 108 ? 0.32611 -33.66697 -5.28868 1.000 33.69656 108 GLU A O 1
ATOM 663 N N . ARG A 1 109 ? -1.34344 -32.29420 -5.92847 1.000 26.05970 109 ARG A 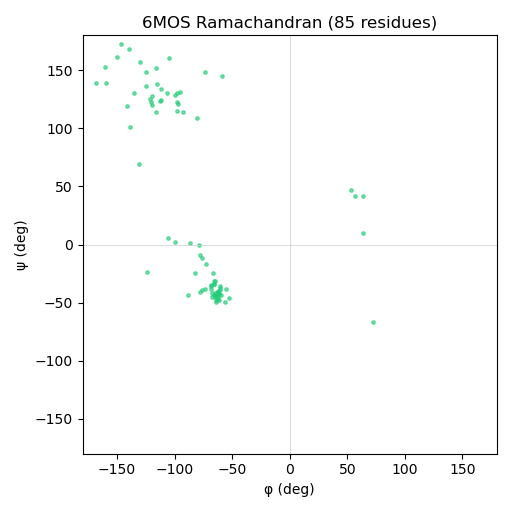N 1
ATOM 664 C CA . ARG A 1 109 ? -1.39589 -32.88112 -7.26473 1.000 31.32189 109 ARG A CA 1
ATOM 665 C C . ARG A 1 109 ? -0.07915 -32.69396 -8.00190 1.000 28.42542 109 ARG A C 1
ATOM 666 O O . ARG A 1 109 ? 0.40478 -33.61939 -8.66859 1.000 30.43317 109 ARG A O 1
ATOM 674 N N . TYR A 1 110 ? 0.52201 -31.49980 -7.90061 1.000 25.40262 110 TYR A N 1
ATOM 675 C CA . TYR A 1 110 ? 1.79153 -31.26875 -8.58135 1.000 27.34101 110 TYR A CA 1
ATOM 676 C C . TYR A 1 110 ? 2.88551 -32.17511 -8.03478 1.000 27.05345 110 TYR A C 1
ATOM 677 O O . TYR A 1 110 ? 3.68350 -32.73295 -8.80129 1.000 30.09275 110 TYR A O 1
ATOM 686 N N . LEU A 1 111 ? 2.93941 -32.34547 -6.71265 1.000 27.91572 111 LEU A N 1
ATOM 687 C CA . LEU A 1 111 ? 3.96485 -33.21952 -6.14634 1.000 30.34027 111 LEU A CA 1
ATOM 688 C C . LEU A 1 111 ? 3.70511 -34.67554 -6.50904 1.000 31.05382 111 LEU A C 1
ATOM 689 O O . LEU A 1 111 ? 4.65229 -35.44013 -6.74767 1.000 35.94753 111 LEU A O 1
ATOM 694 N N . GLU A 1 112 ? 2.43223 -35.07175 -6.57135 0.872 26.73861 112 GLU A N 1
ATOM 695 C CA . GLU A 1 112 ? 2.09277 -36.43046 -6.98602 0.872 32.15328 112 GLU A CA 1
ATOM 696 C C . GLU A 1 112 ? 2.57045 -36.70076 -8.40695 0.872 29.71357 112 GLU A C 1
ATOM 697 O O . GLU A 1 112 ? 3.19284 -37.73278 -8.68476 0.872 32.13784 112 GLU A O 1
ATOM 703 N N . ILE A 1 113 ? 2.28365 -35.77810 -9.32482 1.000 27.67123 113 ILE A N 1
ATOM 704 C CA . ILE A 1 113 ? 2.73581 -35.92599 -10.70775 1.000 28.26002 113 ILE A CA 1
ATOM 705 C C . ILE A 1 113 ? 4.25242 -35.95044 -10.75868 1.000 34.51301 113 ILE A C 1
ATOM 706 O O . ILE A 1 113 ? 4.86358 -36.81632 -11.40337 1.000 35.05553 113 ILE A O 1
ATOM 711 N N . SER A 1 114 ? 4.88207 -35.01293 -10.04986 1.000 30.56032 114 SER A N 1
ATOM 712 C CA A SER A 1 114 ? 6.33267 -34.89543 -10.10397 0.467 29.23377 114 SER A CA 1
ATOM 713 C CA B SER A 1 114 ? 6.33415 -34.89108 -10.09445 0.533 29.23453 114 SER A CA 1
ATOM 714 C C . SER A 1 114 ? 7.01474 -36.13157 -9.52877 1.000 35.51117 114 SER A C 1
ATOM 715 O O . SER A 1 114 ? 8.02401 -36.59900 -10.07106 1.000 35.62697 114 SER A O 1
ATOM 720 N N . ASN A 1 115 ? 6.48157 -36.67642 -8.43500 1.000 31.28645 115 ASN A N 1
ATOM 721 C CA . ASN A 1 115 ? 7.13015 -37.80405 -7.78072 1.000 30.53967 115 ASN A CA 1
ATOM 722 C C . ASN A 1 115 ? 6.91771 -39.12351 -8.51125 1.000 39.47327 115 ASN A C 1
ATOM 723 O O . ASN A 1 115 ? 7.56627 -40.11326 -8.15306 1.000 36.33443 115 ASN A O 1
ATOM 728 N N . LYS A 1 116 ? 6.01648 -39.17528 -9.49025 1.000 38.05355 116 LYS A N 1
ATOM 729 C CA . LYS A 1 116 ? 5.75785 -40.40567 -10.23697 1.000 38.46296 116 LYS A CA 1
ATOM 730 C C . LYS A 1 116 ? 6.76222 -40.59784 -11.36620 1.000 42.73843 116 LYS A C 1
ATOM 731 O O . LYS A 1 116 ? 7.55274 -39.70157 -11.66628 1.000 46.55289 116 LYS A O 1
#